Protein AF-A0A5D3AQ15-F1 (afdb_monomer_lite)

Structure (mmCIF, N/CA/C/O backbone):
data_AF-A0A5D3AQ15-F1
#
_entry.id   AF-A0A5D3AQ15-F1
#
loop_
_atom_site.group_PDB
_atom_site.id
_atom_site.type_symbol
_atom_site.label_atom_id
_atom_site.label_alt_id
_atom_site.label_comp_id
_atom_site.label_asym_id
_atom_site.label_entity_id
_atom_site.label_seq_id
_atom_site.pdbx_PDB_ins_code
_atom_site.Cartn_x
_atom_site.Cartn_y
_atom_site.Cartn_z
_atom_site.occupancy
_atom_site.B_iso_or_equiv
_atom_site.auth_seq_id
_atom_site.auth_comp_id
_atom_site.auth_asym_id
_atom_site.auth_atom_id
_atom_site.pdbx_PDB_model_num
ATOM 1 N N . MET A 1 1 ? -28.164 24.003 12.971 1.00 42.88 1 MET A N 1
ATOM 2 C CA . MET A 1 1 ? -27.519 23.319 11.830 1.00 42.88 1 MET A CA 1
ATOM 3 C C . MET A 1 1 ? -26.292 24.136 11.463 1.00 42.88 1 MET A C 1
ATOM 5 O O . MET A 1 1 ? -26.440 25.223 10.923 1.00 42.88 1 MET A O 1
ATOM 9 N N . SER A 1 2 ? -25.110 23.701 11.895 1.00 51.31 2 SER A N 1
ATOM 10 C CA . SER A 1 2 ? -23.872 24.482 11.777 1.00 51.31 2 SER A CA 1
ATOM 11 C C . SER A 1 2 ? -23.150 24.103 10.484 1.00 51.31 2 SER A C 1
ATOM 13 O O . SER A 1 2 ? -22.727 22.960 10.334 1.00 51.31 2 SER A O 1
ATOM 15 N N . ASN A 1 3 ? -23.038 25.042 9.543 1.00 54.47 3 ASN A N 1
ATOM 16 C CA . ASN A 1 3 ? -22.353 24.830 8.267 1.00 54.47 3 ASN A CA 1
ATOM 17 C C . ASN A 1 3 ? -20.829 24.824 8.468 1.00 54.47 3 ASN A C 1
ATOM 19 O O . ASN A 1 3 ? -20.237 25.856 8.783 1.00 54.47 3 ASN A O 1
ATOM 23 N N . PHE A 1 4 ? -20.186 23.674 8.251 1.00 56.34 4 PHE A N 1
ATOM 24 C CA . PHE A 1 4 ? -18.729 23.572 8.158 1.00 56.34 4 PHE A CA 1
ATOM 25 C C . PHE A 1 4 ? -18.270 23.962 6.746 1.00 56.34 4 PHE A C 1
ATOM 27 O O . PHE A 1 4 ? -18.445 23.212 5.789 1.00 56.34 4 PHE A O 1
ATOM 34 N N . THR A 1 5 ? -17.670 25.144 6.610 1.00 67.94 5 THR A N 1
ATOM 35 C CA . THR A 1 5 ? -17.045 25.591 5.357 1.00 67.94 5 THR A CA 1
ATOM 36 C C . THR A 1 5 ? -15.615 25.057 5.291 1.00 67.94 5 THR A C 1
ATOM 38 O O . THR A 1 5 ? -14.774 25.449 6.099 1.00 67.94 5 THR A O 1
ATOM 41 N N . ILE A 1 6 ? -15.321 24.185 4.322 1.00 70.00 6 ILE A N 1
ATOM 42 C CA . ILE A 1 6 ? -13.958 23.699 4.063 1.00 70.00 6 ILE A CA 1
ATOM 43 C C . ILE A 1 6 ? -13.101 24.886 3.607 1.00 70.00 6 ILE A C 1
ATOM 45 O O . ILE A 1 6 ? -13.317 25.455 2.534 1.00 70.00 6 ILE A O 1
ATOM 49 N N . GLN A 1 7 ? -12.125 25.273 4.427 1.00 66.94 7 GLN A N 1
ATOM 50 C CA . GLN A 1 7 ? -11.142 26.287 4.060 1.00 66.94 7 GLN A CA 1
ATOM 51 C C . GLN A 1 7 ? -10.147 25.672 3.071 1.00 66.94 7 GLN A C 1
ATOM 53 O O . GLN A 1 7 ? -9.341 24.820 3.432 1.00 66.94 7 GLN A O 1
ATOM 58 N N . THR A 1 8 ? -10.225 26.078 1.804 1.00 78.94 8 THR A N 1
ATOM 59 C CA . THR A 1 8 ? -9.250 25.695 0.775 1.00 78.94 8 THR A CA 1
ATOM 60 C C . THR A 1 8 ? -8.431 26.909 0.352 1.00 78.94 8 THR A C 1
ATOM 62 O O . THR A 1 8 ? -8.951 28.019 0.240 1.00 78.94 8 THR A O 1
ATOM 65 N N . ASN A 1 9 ? -7.152 26.686 0.044 1.00 75.69 9 ASN A N 1
ATOM 66 C CA . ASN A 1 9 ? -6.228 27.723 -0.438 1.00 75.69 9 ASN A CA 1
ATOM 67 C C . ASN A 1 9 ? -6.451 28.089 -1.919 1.00 75.69 9 ASN A C 1
ATOM 69 O O . ASN A 1 9 ? -5.624 28.755 -2.531 1.00 75.69 9 ASN A O 1
ATOM 73 N N . LEU A 1 10 ? -7.558 27.640 -2.519 1.00 75.69 10 LEU A N 1
ATOM 74 C CA . LEU A 1 10 ? -7.851 27.812 -3.943 1.00 75.69 10 LEU A CA 1
ATOM 75 C C . LEU A 1 10 ? -8.252 29.252 -4.301 1.00 75.69 10 LEU A C 1
ATOM 77 O O . LEU A 1 10 ? -8.200 29.638 -5.463 1.00 75.69 10 LEU A O 1
ATOM 81 N N . ARG A 1 11 ? -8.651 30.042 -3.296 1.00 78.81 11 ARG A N 1
ATOM 82 C CA . ARG A 1 11 ? -8.987 31.468 -3.429 1.00 78.81 11 ARG A CA 1
ATOM 83 C C . ARG A 1 11 ? -7.769 32.384 -3.289 1.00 78.81 11 ARG A C 1
ATOM 85 O O . ARG A 1 11 ? -7.897 33.574 -3.550 1.00 78.81 11 ARG A O 1
ATOM 92 N N . ASP A 1 12 ? -6.616 31.847 -2.885 1.00 85.75 12 ASP A N 1
ATOM 93 C CA . ASP A 1 12 ? -5.376 32.613 -2.790 1.00 85.75 12 ASP A CA 1
ATOM 94 C C . ASP A 1 12 ? -4.633 32.582 -4.142 1.00 85.75 12 ASP A C 1
ATOM 96 O O . ASP A 1 12 ? -4.119 31.529 -4.553 1.00 85.75 12 ASP A O 1
ATOM 100 N N . PRO A 1 13 ? -4.550 33.721 -4.857 1.00 83.00 13 PRO A N 1
ATOM 101 C CA . PRO A 1 13 ? -3.928 33.777 -6.175 1.00 83.00 13 PRO A CA 1
ATOM 102 C C . PRO A 1 13 ? -2.425 33.473 -6.128 1.00 83.00 13 PRO A C 1
ATOM 104 O O . PRO A 1 13 ? -1.874 32.937 -7.092 1.00 83.00 13 PRO A O 1
ATOM 107 N N . THR A 1 14 ? -1.755 33.761 -5.010 1.00 88.38 14 THR A N 1
ATOM 108 C CA . THR A 1 14 ? -0.303 33.585 -4.870 1.00 88.38 14 THR A CA 1
ATOM 109 C C . THR A 1 14 ? 0.067 32.106 -4.775 1.00 88.38 14 THR A C 1
ATOM 111 O O . THR A 1 14 ? 0.963 31.626 -5.479 1.00 88.38 14 THR A O 1
ATOM 114 N N . VAL A 1 15 ? -0.692 31.350 -3.978 1.00 85.81 15 VAL A N 1
ATOM 115 C CA . VAL A 1 15 ? -0.532 29.902 -3.805 1.00 85.81 15 VAL A CA 1
ATOM 116 C C . VAL A 1 15 ? -0.843 29.175 -5.112 1.00 85.81 15 VAL A C 1
ATOM 118 O O . VAL A 1 15 ? -0.114 28.257 -5.509 1.00 85.81 15 VAL A O 1
ATOM 121 N N . CYS A 1 16 ? -1.878 29.624 -5.824 1.00 82.94 16 CYS A N 1
ATOM 122 C CA . CYS A 1 16 ? -2.268 29.059 -7.110 1.00 82.94 16 CYS A CA 1
ATOM 123 C C . CYS A 1 16 ? -1.185 29.284 -8.184 1.00 82.94 16 CYS A C 1
ATOM 125 O O . CYS A 1 16 ? -0.801 28.348 -8.894 1.00 82.94 16 CYS A O 1
ATOM 127 N N . GLN A 1 17 ? -0.612 30.490 -8.248 1.00 86.44 17 GLN A N 1
ATOM 128 C CA . GLN A 1 17 ? 0.469 30.819 -9.182 1.00 86.44 17 GLN A CA 1
ATOM 129 C C . GLN A 1 17 ? 1.761 30.043 -8.874 1.00 86.44 17 GLN A C 1
ATOM 131 O O . GLN A 1 17 ? 2.416 29.528 -9.785 1.00 86.44 17 GLN A O 1
ATOM 136 N N . ALA A 1 18 ? 2.116 29.894 -7.594 1.00 85.88 18 ALA A N 1
ATOM 137 C CA . ALA A 1 18 ? 3.256 29.077 -7.180 1.00 85.88 18 ALA A CA 1
ATOM 138 C C . ALA A 1 18 ? 3.072 27.597 -7.569 1.00 85.88 18 ALA A C 1
ATOM 140 O O . ALA A 1 18 ? 4.015 26.947 -8.030 1.00 85.88 18 ALA A O 1
ATOM 141 N N . GLY A 1 19 ? 1.849 27.069 -7.444 1.00 85.81 19 GLY A N 1
ATOM 142 C CA . GLY A 1 19 ? 1.492 25.726 -7.905 1.00 85.81 19 GLY A CA 1
ATOM 143 C C . GLY A 1 19 ? 1.661 25.545 -9.417 1.00 85.81 19 GLY A C 1
ATOM 144 O O . GLY A 1 19 ? 2.281 24.573 -9.852 1.00 85.81 19 GLY A O 1
ATOM 145 N N . GLN A 1 20 ? 1.185 26.504 -10.215 1.00 84.06 20 GLN A N 1
ATOM 146 C CA . GLN A 1 20 ? 1.329 26.486 -11.677 1.00 84.06 20 GLN A CA 1
ATOM 147 C C . GLN A 1 20 ? 2.795 26.519 -12.120 1.00 84.06 20 GLN A C 1
ATOM 149 O O . GLN A 1 20 ? 3.183 25.754 -13.003 1.00 84.06 20 GLN A O 1
ATOM 154 N N . ARG A 1 21 ? 3.632 27.337 -11.467 1.00 82.50 21 ARG A N 1
ATOM 155 C CA . ARG A 1 21 ? 5.075 27.402 -11.754 1.00 82.50 21 ARG A CA 1
ATOM 156 C C . ARG A 1 21 ? 5.775 26.065 -11.516 1.00 82.50 21 ARG A C 1
ATOM 158 O O . ARG A 1 21 ? 6.560 25.634 -12.355 1.00 82.50 21 ARG A O 1
ATOM 165 N N . ARG A 1 22 ? 5.456 25.374 -10.415 1.00 81.12 22 ARG A N 1
ATOM 166 C CA . ARG A 1 22 ? 5.996 24.030 -10.140 1.00 81.12 22 ARG A CA 1
ATOM 167 C C . ARG A 1 22 ? 5.554 23.014 -11.191 1.00 81.12 22 ARG A C 1
ATOM 169 O O . ARG A 1 22 ? 6.379 22.234 -11.654 1.00 81.12 22 ARG A O 1
ATOM 176 N N . LYS A 1 23 ? 4.285 23.067 -11.611 1.00 81.56 23 LYS A N 1
ATOM 177 C CA . LYS A 1 23 ? 3.749 22.187 -12.660 1.00 81.56 23 LYS A CA 1
ATOM 178 C C . LYS A 1 23 ? 4.471 22.401 -13.996 1.00 81.56 23 LYS A C 1
ATOM 180 O O . LYS A 1 23 ? 4.908 21.424 -14.595 1.00 81.56 23 LYS A O 1
ATOM 185 N N . ALA A 1 24 ? 4.666 23.654 -14.408 1.00 75.62 24 ALA A N 1
ATOM 186 C CA . ALA A 1 24 ? 5.371 24.009 -15.643 1.00 75.62 24 ALA A CA 1
ATOM 187 C C . ALA A 1 24 ? 6.862 23.628 -15.620 1.00 75.62 24 ALA A C 1
ATOM 189 O O . ALA A 1 24 ? 7.407 23.200 -16.631 1.00 75.62 24 ALA A O 1
ATOM 190 N N . ALA A 1 25 ? 7.521 23.732 -14.461 1.00 73.88 25 ALA A N 1
ATOM 191 C CA . ALA A 1 25 ? 8.902 23.277 -14.301 1.00 73.88 25 ALA A CA 1
ATOM 192 C C . ALA A 1 25 ? 9.028 21.741 -14.317 1.00 73.88 25 ALA A C 1
ATOM 194 O O . ALA A 1 25 ? 10.071 21.213 -14.693 1.00 73.88 25 ALA A O 1
ATOM 195 N N . SER A 1 26 ? 7.977 21.024 -13.901 1.00 70.81 26 SER A N 1
ATOM 196 C CA . SER A 1 26 ? 7.958 19.557 -13.850 1.00 70.81 26 SER A CA 1
ATOM 197 C C . SER A 1 26 ? 7.529 18.876 -15.149 1.00 70.81 26 SER A C 1
ATOM 199 O O . SER A 1 26 ? 7.747 17.677 -15.283 1.00 70.81 26 SER A O 1
ATOM 201 N N . THR A 1 27 ? 6.911 19.593 -16.094 1.00 62.88 27 THR A N 1
ATOM 202 C CA . THR A 1 27 ? 6.556 19.026 -17.400 1.00 62.88 27 THR A CA 1
ATOM 203 C C . THR A 1 27 ? 7.814 18.904 -18.258 1.00 62.88 27 THR A C 1
ATOM 205 O O . THR A 1 27 ? 8.343 19.936 -18.676 1.00 62.88 27 THR A O 1
ATOM 208 N N . PRO A 1 28 ? 8.316 17.687 -18.550 1.00 55.03 28 PRO A N 1
ATOM 209 C CA . PRO A 1 28 ? 9.355 17.535 -19.553 1.00 55.03 28 PRO A CA 1
ATOM 210 C C . PRO A 1 28 ? 8.777 17.994 -20.893 1.00 55.03 28 PRO A C 1
ATOM 212 O O . PRO A 1 28 ? 7.708 17.537 -21.298 1.00 55.03 28 PRO A O 1
ATOM 215 N N . SER A 1 29 ? 9.469 18.930 -21.546 1.00 52.38 29 SER A N 1
ATOM 216 C CA . SER A 1 29 ? 9.169 19.372 -22.908 1.00 52.38 29 SER A CA 1
ATOM 217 C C . SER A 1 29 ? 9.021 18.144 -23.805 1.00 52.38 29 SER A C 1
ATOM 219 O O . SER A 1 29 ? 10.000 17.465 -24.117 1.00 52.38 29 SER A O 1
ATOM 221 N N . SER A 1 30 ? 7.781 17.816 -24.155 1.00 53.09 30 SER A N 1
ATOM 222 C CA . SER A 1 30 ? 7.479 16.862 -25.208 1.00 53.09 30 SER A CA 1
ATOM 223 C C . SER A 1 30 ? 7.338 17.656 -26.499 1.00 53.09 30 SER A C 1
ATOM 225 O O . SER A 1 30 ? 6.517 18.562 -26.609 1.00 53.09 30 SER A O 1
ATOM 227 N N . SER A 1 31 ? 8.198 17.293 -27.450 1.00 51.69 31 SER A N 1
ATOM 228 C CA . SER A 1 31 ? 8.111 17.569 -28.884 1.00 51.69 31 SER A CA 1
ATOM 229 C C . SER A 1 31 ? 8.025 19.035 -29.327 1.00 51.69 31 SER A C 1
ATOM 231 O O . SER A 1 31 ? 6.966 19.539 -29.688 1.00 51.69 31 SER A O 1
ATOM 233 N N . SER A 1 32 ? 9.194 19.643 -29.504 1.00 45.34 32 SER A N 1
ATOM 234 C CA . SER A 1 32 ? 9.475 20.361 -30.749 1.00 45.34 32 SER A CA 1
ATOM 235 C C . SER A 1 32 ? 10.772 19.791 -31.314 1.00 45.34 32 SER A C 1
ATOM 237 O O . SER A 1 32 ? 11.848 20.059 -30.782 1.00 45.34 32 SER A O 1
ATOM 239 N N . THR A 1 33 ? 10.659 18.952 -32.338 1.00 48.53 33 THR A N 1
ATOM 240 C CA . THR A 1 33 ? 11.781 18.555 -33.189 1.00 48.53 33 THR A CA 1
ATOM 241 C C . THR A 1 33 ? 12.049 19.699 -34.162 1.00 48.53 33 THR A C 1
ATOM 243 O O . THR A 1 33 ? 11.176 19.975 -34.985 1.00 48.53 33 THR A O 1
ATOM 246 N N . PRO A 1 34 ? 13.218 20.356 -34.129 1.00 46.69 34 PRO A N 1
ATOM 247 C CA . PRO A 1 34 ? 13.795 20.924 -35.327 1.00 46.69 34 PRO A CA 1
ATOM 248 C C . PRO A 1 34 ? 14.820 19.937 -35.907 1.00 46.69 34 PRO A C 1
ATOM 250 O O . PRO A 1 34 ? 15.574 19.289 -35.185 1.00 46.69 34 PRO A O 1
ATOM 253 N N . GLU A 1 35 ? 14.768 19.831 -37.227 1.00 38.94 35 GLU A N 1
ATOM 254 C CA . GLU A 1 35 ? 15.635 19.137 -38.185 1.00 38.94 35 GLU A CA 1
ATOM 255 C C . GLU A 1 35 ? 17.139 18.982 -37.830 1.00 38.94 35 GLU A C 1
ATOM 257 O O . GLU A 1 35 ? 17.715 19.799 -37.104 1.00 38.94 35 GLU A O 1
ATOM 262 N N . PRO A 1 36 ? 17.822 17.958 -38.391 1.00 52.12 36 PRO A N 1
ATOM 263 C CA . PRO A 1 36 ? 19.175 17.559 -38.019 1.00 52.12 36 PRO A CA 1
ATOM 264 C C . PRO A 1 36 ? 20.251 18.439 -38.678 1.00 52.12 36 PRO A C 1
ATOM 266 O O . PRO A 1 36 ? 20.940 18.023 -39.607 1.00 52.12 36 PRO A O 1
ATOM 269 N N . ALA A 1 37 ? 20.474 19.642 -38.154 1.00 54.97 37 ALA A N 1
ATOM 270 C CA . ALA A 1 37 ? 21.720 20.374 -38.392 1.00 54.97 37 ALA A CA 1
ATOM 271 C C . ALA A 1 37 ? 22.771 19.908 -37.369 1.00 54.97 37 ALA A C 1
ATOM 273 O O . ALA A 1 37 ? 22.823 20.415 -36.252 1.00 54.97 37 ALA A O 1
ATOM 274 N N . SER A 1 38 ? 23.533 18.868 -37.736 1.00 56.31 38 SER A N 1
ATOM 275 C CA . SER A 1 38 ? 24.707 18.318 -37.029 1.00 56.31 38 SER A CA 1
ATOM 276 C C . SER A 1 38 ? 24.700 18.524 -35.506 1.00 56.31 38 SER A C 1
ATOM 278 O O . SER A 1 38 ? 25.397 19.397 -34.985 1.00 56.31 38 SER A O 1
ATOM 280 N N . ALA A 1 39 ? 23.922 17.717 -34.781 1.00 63.66 39 ALA A N 1
ATOM 281 C CA . ALA A 1 39 ? 23.971 17.689 -33.324 1.00 63.66 39 ALA A CA 1
ATOM 282 C C . ALA A 1 39 ? 25.362 17.216 -32.870 1.00 63.66 39 ALA A C 1
ATOM 284 O O . ALA A 1 39 ? 25.617 16.023 -32.710 1.00 63.66 39 ALA A O 1
ATOM 285 N N . GLN A 1 40 ? 26.287 18.158 -32.695 1.00 73.38 40 GLN A N 1
ATOM 286 C CA . GLN A 1 40 ? 27.555 17.909 -32.030 1.00 73.38 40 GLN A CA 1
ATOM 287 C C . GLN A 1 40 ? 27.227 17.459 -30.606 1.00 73.38 40 GLN A C 1
ATOM 289 O O . GLN A 1 40 ? 26.628 18.201 -29.823 1.00 73.38 40 GLN A O 1
ATOM 294 N N . TYR A 1 41 ? 27.554 16.203 -30.302 1.00 84.25 41 TYR A N 1
ATOM 295 C CA . TYR A 1 41 ? 27.330 15.612 -28.991 1.00 84.25 41 TYR A CA 1
ATOM 296 C C . TYR A 1 41 ? 28.109 16.415 -27.950 1.00 84.25 41 TYR A C 1
ATOM 298 O O . TYR A 1 41 ? 29.332 16.327 -27.854 1.00 84.25 41 TYR A O 1
ATOM 306 N N . ARG A 1 42 ? 27.386 17.233 -27.184 1.00 84.88 42 ARG A N 1
ATOM 307 C CA . ARG A 1 42 ? 27.950 17.948 -26.047 1.00 84.88 42 ARG A CA 1
ATOM 308 C C . ARG A 1 42 ? 27.917 17.021 -24.846 1.00 84.88 42 ARG A C 1
ATOM 310 O O . ARG A 1 42 ? 26.853 16.779 -24.268 1.00 84.88 42 ARG A O 1
ATOM 317 N N . ASP A 1 43 ? 29.079 16.480 -24.498 1.00 82.12 43 ASP A N 1
ATOM 318 C CA . ASP A 1 43 ? 29.218 15.557 -23.380 1.00 82.12 43 ASP A CA 1
ATOM 319 C C . ASP A 1 43 ? 29.075 16.303 -22.045 1.00 82.12 43 ASP A C 1
ATOM 321 O O . ASP A 1 43 ? 30.034 16.723 -21.396 1.00 82.12 43 ASP A O 1
ATOM 325 N N . ARG A 1 44 ? 27.821 16.454 -21.615 1.00 84.69 44 ARG A N 1
ATOM 326 C CA . ARG A 1 44 ? 27.465 17.098 -20.347 1.00 84.69 44 ARG A CA 1
ATOM 327 C C . ARG A 1 44 ? 28.022 16.337 -19.130 1.00 84.69 44 ARG A C 1
ATOM 329 O O . ARG A 1 44 ? 28.057 16.900 -18.035 1.00 84.69 44 ARG A O 1
ATOM 336 N N . ALA A 1 45 ? 28.419 15.067 -19.283 1.00 75.00 45 ALA A N 1
ATOM 337 C CA . ALA A 1 45 ? 29.084 14.302 -18.231 1.00 75.00 45 ALA A CA 1
ATOM 338 C C . ALA A 1 45 ? 30.581 14.640 -18.162 1.00 75.00 45 ALA A C 1
ATOM 340 O O . ALA A 1 45 ? 31.105 14.790 -17.057 1.00 75.00 45 ALA A O 1
ATOM 341 N N . ALA A 1 46 ? 31.247 14.824 -19.306 1.00 79.12 46 ALA A N 1
ATOM 342 C CA . ALA A 1 46 ? 32.632 15.295 -19.369 1.00 79.12 46 ALA A CA 1
ATOM 343 C C . ALA A 1 46 ? 32.779 16.712 -18.793 1.00 79.12 46 ALA A C 1
ATOM 345 O O . ALA A 1 46 ? 33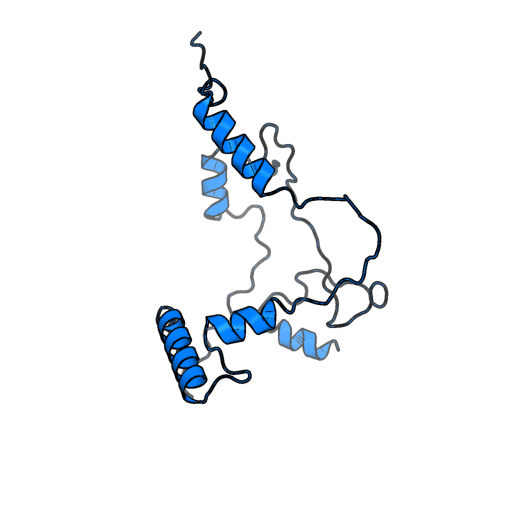.618 16.930 -17.923 1.00 79.12 46 ALA A O 1
ATOM 346 N N . GLU A 1 47 ? 31.887 17.637 -19.150 1.00 84.94 47 GLU A N 1
ATOM 347 C CA . GLU A 1 47 ? 31.908 19.009 -18.613 1.00 84.94 47 GLU A CA 1
ATOM 348 C C . GLU A 1 47 ? 31.773 19.046 -17.084 1.00 84.94 47 GLU A C 1
ATOM 350 O O . GLU A 1 47 ? 32.419 19.847 -16.410 1.00 84.94 47 GLU A O 1
ATOM 355 N N . ARG A 1 48 ? 30.966 18.146 -16.502 1.00 84.50 48 ARG A N 1
ATOM 356 C CA . ARG A 1 48 ? 30.863 17.995 -15.041 1.00 84.50 48 ARG A CA 1
ATOM 357 C C . ARG A 1 48 ? 32.155 17.455 -14.433 1.00 84.50 48 ARG A C 1
ATOM 359 O O . ARG A 1 48 ? 32.533 17.894 -13.352 1.00 84.50 48 ARG A O 1
ATOM 366 N N . ARG A 1 49 ? 32.835 16.521 -15.102 1.00 83.06 49 ARG A N 1
ATOM 367 C CA . ARG A 1 49 ? 34.126 15.997 -14.629 1.00 83.06 49 ARG A CA 1
ATOM 368 C C . ARG A 1 49 ? 35.192 17.088 -14.604 1.00 83.06 49 ARG A C 1
ATOM 370 O O . ARG A 1 49 ? 35.929 17.156 -13.628 1.00 83.06 49 ARG A O 1
ATOM 377 N N . GLU A 1 50 ? 35.219 17.960 -15.611 1.00 80.00 50 GLU A N 1
ATOM 378 C CA . GLU A 1 50 ? 36.125 19.116 -15.667 1.00 80.00 50 GLU A CA 1
ATOM 379 C C . GLU A 1 50 ? 35.766 20.181 -14.622 1.00 80.00 50 GLU A C 1
ATOM 381 O O . GLU A 1 50 ? 36.630 20.592 -13.853 1.00 80.00 50 GLU A O 1
ATOM 386 N N . THR A 1 51 ? 34.485 20.559 -14.529 1.00 86.88 51 THR A N 1
ATOM 387 C CA . THR A 1 51 ? 33.997 21.599 -13.598 1.00 86.88 51 THR A CA 1
ATOM 388 C C . THR A 1 51 ? 34.227 21.227 -12.133 1.00 86.88 51 THR A C 1
ATOM 390 O O . THR A 1 51 ? 34.556 22.082 -11.317 1.00 86.88 51 THR A O 1
ATOM 393 N N . TYR A 1 52 ? 34.031 19.954 -11.783 1.00 82.44 52 TYR A N 1
ATOM 394 C CA . TYR A 1 52 ? 34.150 19.466 -10.406 1.00 82.44 52 TYR A CA 1
ATOM 395 C C . TYR A 1 52 ? 35.458 18.712 -10.145 1.00 82.44 52 TYR A C 1
ATOM 397 O O . TYR A 1 52 ? 35.583 18.085 -9.094 1.00 82.44 52 TYR A O 1
ATOM 405 N N . HIS A 1 53 ? 36.402 18.738 -11.094 1.00 75.81 53 HIS A N 1
ATOM 406 C CA . HIS A 1 53 ? 37.679 18.018 -11.031 1.00 75.81 53 HIS A CA 1
ATOM 407 C C . HIS A 1 53 ? 37.532 16.560 -10.563 1.00 75.81 53 HIS A C 1
ATOM 409 O O . HIS A 1 53 ? 38.322 16.063 -9.762 1.00 75.81 53 HIS A O 1
ATOM 415 N N . GLN A 1 54 ? 36.494 15.869 -11.043 1.00 74.56 54 GLN A N 1
ATOM 416 C CA . GLN A 1 54 ? 36.245 14.478 -10.679 1.00 74.56 54 GLN A CA 1
ATOM 417 C C . GLN A 1 54 ? 37.105 13.580 -11.573 1.00 74.56 54 GLN A C 1
ATOM 419 O O . GLN A 1 54 ? 36.854 13.513 -12.783 1.00 74.56 54 GLN A O 1
ATOM 424 N N . PRO A 1 55 ? 38.119 12.887 -11.023 1.00 74.06 55 PRO A N 1
ATOM 425 C CA . PRO A 1 55 ? 38.974 12.027 -11.823 1.00 74.06 55 PRO A CA 1
ATOM 426 C C . PRO A 1 55 ? 38.147 10.898 -12.446 1.00 74.06 55 PRO A C 1
ATOM 428 O O . PRO A 1 55 ? 37.197 10.390 -11.849 1.00 74.06 55 PRO A O 1
ATOM 431 N N . ALA A 1 56 ? 38.524 10.467 -13.654 1.00 71.75 56 ALA A N 1
ATOM 432 C CA . ALA A 1 56 ? 37.804 9.420 -14.390 1.00 71.75 56 ALA A CA 1
ATOM 433 C C . ALA A 1 56 ? 37.679 8.098 -13.609 1.00 71.75 56 ALA A C 1
ATOM 435 O O . ALA A 1 56 ? 36.779 7.299 -13.867 1.00 71.75 56 ALA A O 1
ATOM 436 N N . LYS A 1 57 ? 38.586 7.869 -12.655 1.00 74.62 57 LYS A N 1
ATOM 437 C CA . LYS A 1 57 ? 38.518 6.799 -11.6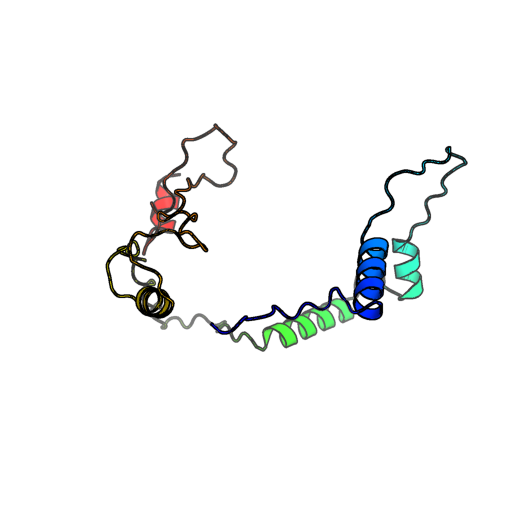65 1.00 74.62 57 LYS A CA 1
ATOM 438 C C . LYS A 1 57 ? 38.734 7.440 -10.294 1.00 74.62 57 LYS A C 1
ATOM 440 O O . LYS A 1 57 ? 39.691 8.205 -10.165 1.00 74.62 57 LYS A O 1
ATOM 445 N N . PRO A 1 58 ? 37.888 7.148 -9.293 1.00 76.81 58 PRO A N 1
ATOM 446 C CA . PRO A 1 58 ? 38.093 7.658 -7.945 1.00 76.81 58 PRO A CA 1
ATOM 447 C C . PRO A 1 58 ? 39.469 7.224 -7.439 1.00 76.81 58 PRO A C 1
ATOM 449 O O . PRO A 1 58 ? 39.893 6.081 -7.650 1.00 76.81 58 PRO A O 1
ATOM 452 N N . THR A 1 59 ? 40.181 8.141 -6.792 1.00 78.62 59 THR A N 1
ATOM 453 C CA . THR A 1 59 ? 41.475 7.824 -6.194 1.00 78.62 59 THR A CA 1
ATOM 454 C C . THR A 1 59 ? 41.284 6.949 -4.955 1.00 78.62 59 THR A C 1
ATOM 456 O O . THR A 1 59 ? 40.190 6.828 -4.401 1.00 78.62 59 THR A O 1
ATOM 459 N N . ARG A 1 60 ? 42.362 6.331 -4.463 1.00 78.69 60 ARG A N 1
ATOM 460 C CA . ARG A 1 60 ? 42.293 5.536 -3.229 1.00 78.69 60 ARG A CA 1
ATOM 461 C C . ARG A 1 60 ? 41.867 6.367 -2.009 1.00 78.69 60 ARG A C 1
ATOM 463 O O . ARG A 1 60 ? 41.229 5.817 -1.115 1.00 78.69 60 ARG A O 1
ATOM 470 N N . ALA A 1 61 ? 42.182 7.662 -1.997 1.00 77.50 61 ALA A N 1
ATOM 471 C CA . ALA A 1 61 ? 41.727 8.598 -0.974 1.00 77.50 61 ALA A CA 1
ATOM 472 C C . ALA A 1 61 ? 40.221 8.893 -1.097 1.00 77.50 61 ALA A C 1
ATOM 474 O O . ALA A 1 61 ? 39.523 8.931 -0.089 1.00 77.50 61 ALA A O 1
ATOM 475 N N . ASP A 1 62 ? 39.690 8.997 -2.317 1.00 73.31 62 ASP A N 1
ATOM 476 C CA . ASP A 1 62 ? 38.245 9.167 -2.533 1.00 73.31 62 ASP A CA 1
ATOM 477 C C . ASP A 1 62 ? 37.466 7.918 -2.107 1.00 73.31 62 ASP A C 1
ATOM 479 O O . ASP A 1 62 ? 36.403 8.008 -1.496 1.00 73.31 62 ASP A O 1
ATOM 483 N N . LEU A 1 63 ? 38.021 6.730 -2.369 1.00 75.06 63 LEU A N 1
ATOM 484 C CA . LEU A 1 63 ? 37.443 5.458 -1.929 1.00 75.06 63 LEU A CA 1
ATOM 485 C C . LEU A 1 63 ? 37.472 5.311 -0.399 1.00 75.06 63 LEU A C 1
ATOM 487 O O . LEU A 1 63 ? 36.514 4.793 0.184 1.00 75.06 63 LEU A O 1
ATOM 491 N N . SER A 1 64 ? 38.535 5.776 0.268 1.00 77.81 64 SER A N 1
ATOM 492 C CA . SER A 1 64 ? 38.601 5.770 1.734 1.00 77.81 64 SER A CA 1
ATOM 493 C C . SER A 1 64 ? 37.648 6.801 2.346 1.00 77.81 64 SER A C 1
ATOM 495 O O . SER A 1 64 ? 36.957 6.478 3.310 1.00 77.81 64 SER A O 1
ATOM 497 N N . ALA A 1 65 ? 37.518 7.989 1.751 1.00 75.19 65 ALA A N 1
ATOM 498 C CA . ALA A 1 65 ? 36.549 9.005 2.158 1.00 75.19 65 ALA A CA 1
ATOM 499 C C . ALA A 1 65 ? 35.100 8.530 1.957 1.00 75.19 65 ALA A C 1
ATOM 501 O O . ALA A 1 65 ? 34.261 8.719 2.839 1.00 75.19 65 ALA A O 1
ATOM 502 N N . LEU A 1 66 ? 34.806 7.834 0.854 1.00 69.44 66 LEU A N 1
ATOM 503 C CA . LEU A 1 66 ? 33.495 7.232 0.612 1.00 69.44 66 LEU A CA 1
ATOM 504 C C . LEU A 1 66 ? 33.186 6.145 1.648 1.00 69.44 66 LEU A C 1
ATOM 506 O O . LEU A 1 66 ? 32.094 6.134 2.214 1.00 69.44 66 LEU A O 1
ATOM 510 N N . THR A 1 67 ? 34.158 5.290 1.968 1.00 69.81 67 THR A N 1
ATOM 511 C CA . THR A 1 67 ? 34.019 4.264 3.017 1.00 69.81 67 THR A CA 1
ATOM 512 C C . THR A 1 67 ? 33.762 4.901 4.385 1.00 69.81 67 THR A C 1
ATOM 514 O O . THR A 1 67 ? 32.862 4.469 5.099 1.00 69.81 67 THR A O 1
ATOM 517 N N . SER A 1 68 ? 34.472 5.980 4.718 1.00 66.69 68 SER A N 1
ATOM 518 C CA . SER A 1 68 ? 34.295 6.726 5.971 1.00 66.69 68 SER A CA 1
ATOM 519 C C . SER A 1 68 ? 32.964 7.484 6.035 1.00 66.69 68 SER A C 1
ATOM 521 O O . SER A 1 68 ? 32.327 7.514 7.084 1.00 66.69 68 SER A O 1
ATOM 523 N N . SER A 1 69 ? 32.494 8.050 4.919 1.00 65.12 69 SER A N 1
ATOM 524 C CA . SER A 1 69 ? 31.186 8.723 4.845 1.00 65.12 69 SER A CA 1
ATOM 525 C C . SER A 1 69 ? 30.024 7.733 4.934 1.00 65.12 69 SER A C 1
ATOM 527 O O . SER A 1 69 ? 29.025 7.992 5.606 1.00 65.12 69 SER A O 1
ATOM 529 N N . THR A 1 70 ? 30.189 6.549 4.340 1.00 59.00 70 THR A N 1
ATOM 530 C CA . THR A 1 70 ? 29.219 5.462 4.459 1.00 59.00 70 THR A CA 1
ATOM 531 C C . THR A 1 70 ? 29.247 4.892 5.876 1.00 59.00 70 THR A C 1
ATOM 533 O O . THR A 1 70 ? 28.186 4.645 6.432 1.00 59.00 70 THR A O 1
ATOM 536 N N . ALA A 1 71 ? 30.418 4.781 6.515 1.00 56.97 71 ALA A N 1
ATOM 537 C CA . ALA A 1 71 ? 30.549 4.390 7.919 1.00 56.97 71 ALA A CA 1
ATOM 538 C C . ALA A 1 71 ? 29.924 5.417 8.883 1.00 56.97 71 ALA A C 1
ATOM 540 O O . ALA A 1 71 ? 29.307 5.021 9.866 1.00 56.97 71 ALA A O 1
ATOM 541 N N . ALA A 1 72 ? 29.997 6.720 8.588 1.00 53.66 72 ALA A N 1
ATOM 542 C CA . ALA A 1 72 ? 29.324 7.763 9.367 1.00 53.66 72 ALA A CA 1
ATOM 543 C C . ALA A 1 72 ? 27.790 7.715 9.211 1.00 53.66 72 ALA A C 1
ATOM 545 O O . ALA A 1 72 ? 27.068 7.895 10.190 1.00 53.66 72 ALA A O 1
ATOM 546 N N . TYR A 1 73 ? 27.279 7.391 8.015 1.00 47.88 73 TYR A N 1
ATOM 547 C CA . TYR A 1 73 ? 25.842 7.171 7.783 1.00 47.88 73 TYR A CA 1
ATOM 548 C C . TYR A 1 73 ? 25.354 5.815 8.338 1.00 47.88 73 TYR A C 1
ATOM 550 O O . TYR A 1 73 ? 24.199 5.664 8.737 1.00 47.88 73 TYR A O 1
ATOM 558 N N . GLN A 1 74 ? 26.246 4.824 8.409 1.00 52.62 74 GLN A N 1
ATOM 559 C CA . GLN A 1 74 ? 26.009 3.501 8.996 1.00 52.62 74 GLN A CA 1
ATOM 560 C C . GLN A 1 74 ? 26.251 3.458 10.512 1.00 52.62 74 GLN A C 1
ATOM 562 O O . GLN A 1 74 ? 25.796 2.518 11.154 1.00 52.62 74 GLN A O 1
ATOM 567 N N . GLY A 1 75 ? 26.874 4.475 11.113 1.00 46.66 75 GLY A N 1
ATOM 568 C CA . GLY A 1 75 ? 27.108 4.572 12.560 1.00 46.66 75 GLY A CA 1
ATOM 569 C C . GLY A 1 75 ? 25.828 4.671 13.402 1.00 46.66 75 GLY A C 1
ATOM 570 O O . GLY A 1 75 ? 25.865 4.415 14.600 1.00 46.66 75 GLY A O 1
ATOM 571 N N . ILE A 1 76 ? 24.680 4.964 12.778 1.00 50.12 76 ILE A N 1
ATOM 572 C CA . ILE A 1 76 ? 23.345 4.887 13.406 1.00 50.12 76 ILE A CA 1
ATOM 573 C C . ILE A 1 76 ? 22.776 3.453 13.370 1.00 50.12 76 ILE A C 1
ATOM 575 O O . ILE A 1 76 ? 21.815 3.132 14.066 1.00 50.12 76 ILE A O 1
ATOM 579 N N . ARG A 1 77 ? 23.380 2.544 12.601 1.00 48.12 77 ARG A N 1
ATOM 580 C CA . ARG A 1 77 ? 23.006 1.129 12.549 1.00 48.12 77 ARG A CA 1
ATOM 581 C C . ARG A 1 77 ? 24.177 0.282 13.029 1.00 48.12 77 ARG A C 1
ATOM 583 O O . ARG A 1 77 ? 24.902 -0.320 12.242 1.00 48.12 77 ARG A O 1
ATOM 590 N N . THR A 1 78 ? 24.327 0.204 14.345 1.00 41.44 78 THR A N 1
ATOM 591 C CA . THR A 1 78 ? 25.140 -0.816 15.012 1.00 41.44 78 THR A CA 1
ATOM 592 C C . THR A 1 78 ? 24.515 -2.197 14.788 1.00 41.44 78 THR A C 1
ATOM 594 O O . THR A 1 78 ? 23.847 -2.767 15.646 1.00 41.44 78 THR A O 1
ATOM 597 N N . PHE A 1 79 ? 24.718 -2.770 13.604 1.00 48.44 79 PHE A N 1
ATOM 598 C CA . PHE A 1 79 ? 24.571 -4.210 13.433 1.00 48.44 79 PHE A CA 1
ATOM 599 C C . PHE A 1 79 ? 25.783 -4.870 14.110 1.00 48.44 79 PHE A C 1
ATOM 601 O O . PHE A 1 79 ? 26.915 -4.535 13.756 1.00 48.44 79 PHE A O 1
ATOM 608 N N . PRO A 1 80 ? 25.606 -5.772 15.092 1.00 47.06 80 PRO A N 1
ATOM 609 C CA . PRO A 1 80 ? 26.733 -6.410 15.760 1.00 47.06 80 PRO A CA 1
ATOM 610 C C . PRO A 1 80 ? 27.452 -7.350 14.784 1.00 47.06 80 PRO A C 1
ATOM 612 O O . PRO A 1 80 ? 27.053 -8.496 14.586 1.00 47.06 80 PRO A O 1
ATOM 615 N N . SER A 1 81 ? 28.535 -6.871 14.173 1.00 54.31 81 SER A N 1
ATOM 616 C CA . SER A 1 81 ? 29.438 -7.679 13.356 1.00 54.31 81 SER A CA 1
ATOM 617 C C . SER A 1 81 ? 30.499 -8.341 14.239 1.00 54.31 81 SER A C 1
ATOM 619 O O . SER A 1 81 ? 31.659 -7.931 14.278 1.00 54.31 81 SER A O 1
ATOM 621 N N . LYS A 1 82 ? 30.100 -9.381 14.969 1.00 46.53 82 LYS A N 1
ATOM 622 C CA . LYS A 1 82 ? 31.020 -10.448 15.380 1.00 46.53 82 LYS A CA 1
ATOM 623 C C . LYS A 1 82 ? 30.202 -11.700 15.703 1.00 46.53 82 LYS A C 1
ATOM 625 O O . LYS A 1 82 ? 29.385 -11.645 16.621 1.00 46.53 82 LYS A O 1
ATOM 630 N N . PRO A 1 83 ? 30.376 -12.822 14.984 1.00 47.09 83 PRO A N 1
ATOM 631 C CA . PRO A 1 83 ? 29.818 -14.083 15.435 1.00 47.09 83 PRO A CA 1
ATOM 632 C C . PRO A 1 83 ? 30.672 -14.557 16.616 1.00 47.09 83 PRO A C 1
ATOM 634 O O . PRO A 1 83 ? 31.772 -15.073 16.429 1.00 47.09 83 PRO A O 1
ATOM 637 N N . SER A 1 84 ? 30.212 -14.334 17.848 1.00 46.66 84 SER A N 1
ATOM 638 C CA . SER A 1 84 ? 30.715 -15.116 18.976 1.00 46.66 84 SER A CA 1
ATOM 639 C C . SER A 1 84 ? 30.185 -16.540 18.820 1.00 46.66 84 SER A C 1
ATOM 641 O O . SER A 1 84 ? 28.992 -16.748 18.596 1.00 46.66 84 SER A O 1
ATOM 643 N N . LYS A 1 85 ? 31.087 -17.520 18.916 1.00 54.91 85 LYS A N 1
ATOM 644 C CA . LYS A 1 85 ? 30.807 -18.959 18.777 1.00 54.91 85 LYS A CA 1
ATOM 645 C C . LYS A 1 85 ? 29.783 -19.480 19.806 1.00 54.91 85 LYS A C 1
ATOM 647 O O . LYS A 1 85 ? 29.228 -20.552 19.612 1.00 54.91 85 LYS A O 1
ATOM 652 N N . ASP A 1 86 ? 29.476 -18.670 20.819 1.00 51.25 86 ASP A N 1
ATOM 653 C CA . ASP A 1 86 ? 28.586 -19.000 21.934 1.00 51.25 86 ASP A CA 1
ATOM 654 C C . ASP A 1 86 ? 27.267 -18.209 21.924 1.00 51.25 86 ASP A C 1
ATOM 656 O O . ASP A 1 86 ? 26.445 -18.356 22.830 1.00 51.25 86 ASP A O 1
ATOM 660 N N . ARG A 1 87 ? 27.010 -17.365 20.909 1.00 50.62 87 ARG A N 1
ATOM 661 C CA . ARG A 1 87 ? 25.678 -16.769 20.752 1.00 50.62 87 ARG A CA 1
ATOM 662 C C . ARG A 1 87 ? 24.775 -17.815 20.118 1.00 50.62 87 ARG A C 1
ATOM 664 O O . ARG A 1 87 ? 24.722 -17.929 18.894 1.00 50.62 87 ARG A O 1
ATOM 671 N N . ALA A 1 88 ? 24.065 -18.562 20.966 1.00 58.12 88 ALA A N 1
ATOM 672 C CA . ALA A 1 88 ? 22.875 -19.293 20.554 1.00 58.12 88 ALA A CA 1
ATOM 673 C C . ALA A 1 88 ? 22.076 -18.382 19.615 1.00 58.12 88 ALA A C 1
ATOM 675 O O . ALA A 1 88 ? 21.808 -17.222 19.955 1.00 58.12 88 ALA A O 1
ATOM 676 N N . ALA A 1 89 ? 21.809 -18.866 18.398 1.00 56.97 89 ALA A N 1
ATOM 677 C CA . ALA A 1 89 ? 21.030 -18.118 17.427 1.00 56.97 89 ALA A CA 1
ATOM 678 C C . ALA A 1 89 ? 19.774 -17.596 18.141 1.00 56.97 89 ALA A C 1
ATOM 680 O O . ALA A 1 89 ? 19.164 -18.373 18.886 1.00 56.97 89 ALA A O 1
ATOM 681 N N . PRO A 1 90 ? 19.397 -16.307 17.985 1.00 61.16 90 PRO A N 1
ATOM 682 C CA . PRO A 1 90 ? 18.096 -15.877 18.472 1.00 61.16 90 PRO A CA 1
ATOM 683 C C . PRO A 1 90 ? 17.078 -16.884 17.930 1.00 61.16 90 PRO A C 1
ATOM 685 O O . PRO A 1 90 ? 17.211 -17.273 16.759 1.00 61.16 90 PRO A O 1
ATOM 688 N N . PRO A 1 91 ? 16.146 -17.374 18.770 1.00 66.50 91 PRO A N 1
ATOM 689 C CA . PRO A 1 91 ? 15.148 -18.321 18.309 1.00 66.50 91 PRO A CA 1
ATOM 690 C C . PRO A 1 91 ? 14.555 -17.754 17.020 1.00 66.50 91 PRO A C 1
ATOM 692 O O . PRO A 1 91 ? 14.365 -16.531 16.939 1.00 66.50 91 PRO A O 1
ATOM 695 N N . PRO A 1 92 ? 14.367 -18.595 15.985 1.00 66.06 92 PRO A N 1
ATOM 696 C CA . PRO A 1 92 ? 13.777 -18.128 14.744 1.00 66.06 92 PRO A CA 1
ATOM 697 C C . PRO A 1 92 ? 12.532 -17.319 15.116 1.00 66.06 92 PRO A C 1
ATOM 699 O O . PRO A 1 92 ? 11.822 -17.743 16.038 1.00 66.06 92 PRO A O 1
ATOM 702 N N . PRO A 1 93 ? 12.310 -16.140 14.494 1.00 60.75 93 PRO A N 1
ATOM 703 C CA . PRO A 1 93 ? 11.115 -15.363 14.782 1.00 60.75 93 PRO A CA 1
ATOM 704 C C . PRO A 1 93 ? 9.940 -16.339 14.748 1.00 60.75 93 PRO A C 1
ATOM 706 O O . PRO A 1 93 ? 9.927 -17.195 13.847 1.00 60.75 93 PRO A O 1
ATOM 709 N N . PRO A 1 94 ? 9.046 -16.297 15.759 1.00 58.91 94 PRO A N 1
ATOM 710 C CA . PRO A 1 94 ? 7.930 -17.224 15.818 1.00 58.91 94 PRO A CA 1
ATOM 711 C C . PRO A 1 94 ? 7.292 -17.249 14.431 1.00 58.91 94 PRO A C 1
ATOM 713 O O . PRO A 1 94 ? 7.268 -16.185 13.788 1.00 58.91 94 PRO A O 1
ATOM 716 N N . PRO A 1 95 ? 6.875 -18.435 13.936 1.00 57.69 95 PRO A N 1
ATOM 717 C CA . PRO A 1 95 ? 6.142 -18.522 12.683 1.00 57.69 95 PRO A CA 1
ATOM 718 C C . PRO A 1 95 ? 5.190 -17.338 12.650 1.00 57.69 95 PRO A C 1
ATOM 720 O O . PRO A 1 95 ? 4.508 -17.095 13.647 1.00 57.69 95 PRO A O 1
ATOM 723 N N . GLN A 1 96 ? 5.240 -16.524 11.592 1.00 49.91 96 GLN A N 1
ATOM 724 C CA . GLN A 1 96 ? 4.195 -15.534 11.401 1.00 49.91 96 GLN A CA 1
ATOM 725 C C . GLN A 1 96 ? 2.945 -16.363 11.155 1.00 49.91 96 GLN A C 1
ATOM 727 O O . GLN A 1 96 ? 2.663 -16.735 10.019 1.00 49.91 96 GLN A O 1
ATOM 732 N N . GLU A 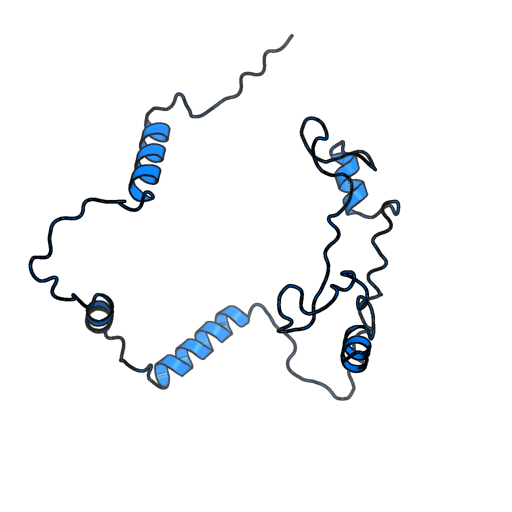1 97 ? 2.304 -16.766 12.256 1.00 53.41 97 GLU A N 1
ATOM 733 C CA . GLU A 1 97 ? 0.981 -17.337 12.278 1.00 53.41 97 GLU A CA 1
ATOM 734 C C . GLU A 1 97 ? 0.182 -16.381 11.422 1.00 53.41 97 GLU A C 1
ATOM 736 O O . GLU A 1 97 ? 0.220 -15.165 11.654 1.00 53.41 97 GLU A O 1
ATOM 741 N N . GLU A 1 98 ? -0.400 -16.924 10.352 1.00 54.75 98 GLU A N 1
ATOM 742 C CA . GLU A 1 98 ? -1.356 -16.227 9.509 1.00 54.75 98 GLU A CA 1
ATOM 743 C C . GLU A 1 98 ? -2.157 -15.335 10.433 1.00 54.75 98 GLU A C 1
ATOM 745 O O . GLU A 1 98 ? -2.779 -15.869 11.351 1.00 54.75 98 GLU A O 1
ATOM 750 N N . VAL A 1 99 ? -2.006 -14.009 10.300 1.00 55.19 99 VAL A N 1
ATOM 751 C CA . VAL A 1 99 ? -2.611 -13.059 11.232 1.00 55.19 99 VAL A CA 1
ATOM 752 C C . VAL A 1 99 ? -4.079 -13.419 11.248 1.00 55.19 99 VAL A C 1
ATOM 754 O O . VAL A 1 99 ? -4.792 -13.123 10.285 1.00 55.19 99 VAL A O 1
ATOM 757 N N . LYS A 1 100 ? -4.498 -14.157 12.282 1.00 53.78 100 LYS A N 1
ATOM 758 C CA . LYS A 1 100 ? -5.855 -14.657 12.363 1.00 53.78 100 LYS A CA 1
ATOM 759 C C . LYS A 1 100 ? -6.667 -13.390 12.343 1.00 53.78 100 LYS A C 1
ATOM 761 O O . LYS A 1 100 ? -6.475 -12.525 13.200 1.00 53.78 100 LYS A O 1
ATOM 766 N N . LYS A 1 101 ? -7.495 -13.253 11.306 1.00 55.22 101 LYS A N 1
ATOM 767 C CA . LYS A 1 101 ? -8.260 -12.033 11.019 1.00 55.22 101 LYS A CA 1
ATOM 768 C C . LYS A 1 101 ? -9.015 -11.537 12.264 1.00 55.22 101 LYS A C 1
ATOM 770 O O . LYS A 1 101 ? -9.317 -10.357 12.369 1.00 55.22 101 LYS A O 1
ATOM 775 N N . GLU A 1 102 ? -9.255 -12.437 13.216 1.00 56.06 102 GLU A N 1
ATOM 776 C CA . GLU A 1 102 ? -10.099 -12.253 14.386 1.00 56.06 102 GLU A CA 1
ATOM 777 C C . GLU A 1 102 ? -9.352 -12.175 15.727 1.00 56.06 102 GLU A C 1
ATOM 779 O O . GLU A 1 102 ? -9.986 -11.898 16.744 1.00 56.06 102 GLU A O 1
ATOM 784 N N . GLU A 1 103 ? -8.025 -12.363 15.783 1.00 65.81 103 GLU A N 1
ATOM 785 C CA . GLU A 1 103 ? -7.325 -12.142 17.054 1.00 65.81 103 GLU A CA 1
ATOM 786 C C . GLU A 1 103 ? -7.193 -10.631 17.344 1.00 65.81 103 GLU A C 1
ATOM 788 O O . GLU A 1 103 ? -6.869 -9.840 16.448 1.00 65.81 103 GLU A O 1
ATOM 793 N N . PRO A 1 104 ? -7.443 -10.181 18.592 1.00 72.44 104 PRO A N 1
ATOM 794 C CA . PRO A 1 104 ? -7.421 -8.770 18.964 1.00 72.44 104 PRO A CA 1
ATOM 795 C C . PRO A 1 104 ? -5.980 -8.253 19.068 1.00 72.44 104 PRO A C 1
ATOM 797 O O . PRO A 1 104 ? -5.465 -7.971 20.156 1.00 72.44 104 PRO A O 1
ATOM 800 N N . ASN A 1 105 ? -5.322 -8.102 17.922 1.00 85.50 105 ASN A N 1
ATOM 801 C CA . ASN A 1 105 ? -4.009 -7.487 17.827 1.00 85.50 105 ASN A CA 1
ATOM 802 C C . ASN A 1 105 ? -4.104 -5.964 18.091 1.00 85.50 105 ASN A C 1
ATOM 804 O O . ASN A 1 105 ? -5.181 -5.357 18.094 1.00 85.50 105 ASN A O 1
ATOM 808 N N . VAL A 1 106 ? -2.963 -5.321 18.346 1.00 91.31 106 VAL A N 1
ATOM 809 C CA . VAL A 1 106 ? -2.923 -3.875 18.634 1.00 91.31 106 VAL A CA 1
ATOM 810 C C . VAL A 1 106 ? -3.424 -3.045 17.444 1.00 91.31 106 VAL A C 1
ATOM 812 O O . VAL A 1 106 ? -4.106 -2.044 17.651 1.00 91.31 106 VAL A O 1
ATOM 815 N N . GLY A 1 107 ? -3.148 -3.474 16.209 1.00 91.06 107 GLY A N 1
ATOM 816 C CA . GLY A 1 107 ? -3.591 -2.789 14.990 1.00 91.06 107 GLY A CA 1
ATOM 817 C C . GLY A 1 107 ? -5.114 -2.750 14.850 1.00 91.06 107 GLY A C 1
ATOM 818 O O . GLY A 1 107 ? -5.683 -1.680 14.680 1.00 91.06 107 GLY A O 1
ATOM 819 N N . ASN A 1 108 ? -5.778 -3.887 15.030 1.00 90.06 108 ASN A N 1
ATOM 820 C CA . ASN A 1 108 ? -7.225 -4.066 15.008 1.00 90.06 108 ASN A CA 1
ATOM 821 C C . ASN A 1 108 ? -7.877 -3.173 16.065 1.00 90.06 108 ASN A C 1
ATOM 823 O O . ASN A 1 108 ? -8.816 -2.447 15.761 1.00 90.06 108 ASN A O 1
ATOM 827 N N . LYS A 1 109 ? -7.315 -3.121 17.283 1.00 91.50 109 LYS A N 1
ATOM 828 C CA . LYS A 1 109 ? -7.797 -2.212 18.339 1.00 91.50 109 LYS A CA 1
ATOM 829 C C . LYS A 1 109 ? -7.708 -0.740 17.932 1.00 91.50 109 LYS A C 1
ATOM 831 O O . LYS A 1 109 ? -8.601 0.035 18.264 1.00 91.50 109 LYS A O 1
ATOM 836 N N . LEU A 1 110 ? -6.633 -0.337 17.254 1.00 93.56 110 LEU A N 1
ATOM 837 C CA . LEU A 1 110 ? -6.475 1.035 16.767 1.00 93.56 110 LEU A CA 1
ATOM 838 C C . LEU A 1 110 ? -7.448 1.342 15.625 1.00 93.56 110 LEU A C 1
ATOM 840 O O . LEU A 1 110 ? -8.082 2.392 15.649 1.00 93.56 110 LEU A O 1
ATOM 844 N N . LEU A 1 111 ? -7.616 0.420 14.678 1.00 92.69 111 LEU A N 1
ATOM 845 C CA . LEU A 1 111 ? -8.565 0.561 13.575 1.00 92.69 111 LEU A CA 1
ATOM 846 C C . LEU A 1 111 ? -10.006 0.679 14.091 1.00 92.69 111 LEU A C 1
ATOM 848 O O . LEU A 1 111 ? -10.713 1.608 13.704 1.00 92.69 111 LEU A O 1
ATOM 852 N N . SER A 1 112 ? -10.410 -0.161 15.049 1.00 91.31 112 SER A N 1
ATOM 853 C CA . SER A 1 112 ? -11.736 -0.070 15.673 1.00 91.31 112 SER A CA 1
ATOM 854 C C . SER A 1 112 ? -11.972 1.251 16.399 1.00 91.31 112 SER A C 1
ATOM 856 O O . SER A 1 112 ? -13.068 1.800 16.328 1.00 91.31 112 SER A O 1
ATOM 858 N N . LYS A 1 113 ? -10.946 1.824 17.043 1.00 94.19 113 LYS A N 1
ATOM 859 C CA . LYS A 1 113 ? -11.047 3.167 17.646 1.00 94.19 113 LYS A CA 1
ATOM 860 C C . LYS A 1 113 ? -11.249 4.278 16.615 1.00 94.19 113 LYS A C 1
ATOM 862 O O . LYS A 1 113 ? -11.823 5.305 16.957 1.00 94.19 113 LYS A O 1
ATOM 867 N N . MET A 1 114 ? -10.795 4.073 15.381 1.00 93.19 114 MET A N 1
ATOM 868 C CA . MET A 1 114 ? -11.001 4.999 14.263 1.00 93.19 114 MET A CA 1
ATOM 869 C C . MET A 1 114 ? -12.323 4.751 13.521 1.00 93.19 114 MET A C 1
ATOM 871 O O . MET A 1 114 ? -12.581 5.400 12.512 1.00 93.19 114 MET A O 1
ATOM 875 N N . GLY A 1 115 ? -13.164 3.835 14.015 1.00 91.44 115 GLY A N 1
ATOM 876 C CA . GLY A 1 115 ? -14.472 3.526 13.439 1.00 91.44 115 GLY A CA 1
ATOM 877 C C . GLY A 1 115 ? -14.465 2.414 12.391 1.00 91.44 115 GLY A C 1
ATOM 878 O O . GLY A 1 115 ? -15.517 2.128 11.833 1.00 91.44 115 GLY A O 1
ATOM 879 N N . TRP A 1 116 ? -13.325 1.763 12.134 1.00 92.38 116 TRP A N 1
ATOM 880 C CA . TRP A 1 116 ? -13.279 0.609 11.234 1.00 92.38 116 TRP A CA 1
ATOM 881 C C . TRP A 1 116 ? -13.853 -0.647 11.903 1.00 92.38 116 TRP A C 1
ATOM 883 O O . TRP A 1 116 ? -13.489 -0.985 13.034 1.00 92.38 116 TRP A O 1
ATOM 893 N N . GLN A 1 117 ? -14.723 -1.361 11.195 1.00 88.44 117 GLN A N 1
ATOM 894 C CA . GLN A 1 117 ? -15.360 -2.584 11.679 1.00 88.44 117 GLN A CA 1
ATOM 895 C C . GLN A 1 117 ? -14.710 -3.828 11.067 1.00 88.44 117 GLN A C 1
ATOM 897 O O . GLN A 1 117 ? -14.291 -3.832 9.910 1.00 88.44 117 GLN A O 1
ATOM 902 N N . SER A 1 118 ? -14.620 -4.905 11.856 1.00 85.06 118 SER A N 1
ATOM 903 C CA . SER A 1 118 ? -14.041 -6.165 11.380 1.00 85.06 118 SER A CA 1
ATOM 904 C C . SER A 1 118 ? -14.837 -6.701 10.191 1.00 85.06 118 SER A C 1
ATOM 906 O O . SER A 1 118 ? -16.059 -6.810 10.259 1.00 85.06 118 SER A O 1
ATOM 908 N N . GLY A 1 119 ? -14.137 -7.042 9.109 1.00 85.12 119 GLY A N 1
ATOM 909 C CA . GLY A 1 119 ? -14.741 -7.540 7.872 1.00 85.12 119 GLY A CA 1
ATOM 910 C C . GLY A 1 119 ? -15.160 -6.455 6.876 1.00 85.12 119 GLY A C 1
ATOM 911 O O . GLY A 1 119 ? -15.516 -6.798 5.751 1.00 85.12 119 GLY A O 1
ATOM 912 N N . GLU A 1 120 ? -15.070 -5.170 7.233 1.00 89.00 120 GLU A N 1
ATOM 913 C CA . GLU A 1 120 ? -15.372 -4.068 6.318 1.00 89.00 120 GLU A CA 1
ATOM 914 C C . GLU A 1 120 ? -14.129 -3.612 5.537 1.00 89.00 120 GLU A C 1
ATOM 916 O O . GLU A 1 120 ? -12.992 -3.644 6.023 1.00 89.00 120 GLU A O 1
ATOM 921 N N . GLY A 1 121 ? -14.345 -3.169 4.301 1.00 91.31 121 GLY A N 1
ATOM 922 C CA . GLY A 1 121 ? -13.341 -2.464 3.518 1.00 91.31 121 GLY A CA 1
ATOM 923 C C . GLY A 1 121 ? -12.975 -1.110 4.124 1.00 91.31 121 GLY A C 1
ATOM 924 O O . GLY A 1 121 ? -13.785 -0.456 4.768 1.00 91.31 121 GLY A O 1
ATOM 925 N N . LEU A 1 122 ? -11.747 -0.645 3.902 1.00 92.25 122 LEU A N 1
ATOM 926 C CA . LEU A 1 122 ? -11.366 0.731 4.239 1.00 92.25 122 LEU A CA 1
ATOM 927 C C . LEU A 1 122 ? -11.838 1.701 3.144 1.00 92.25 122 LEU A 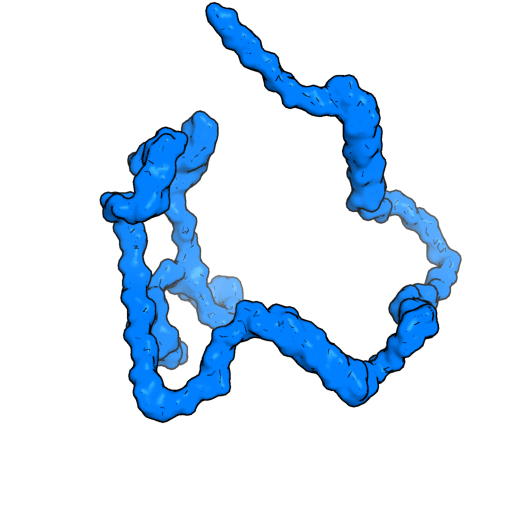C 1
ATOM 929 O O . LEU A 1 122 ? -11.793 1.368 1.967 1.00 92.25 122 LEU A O 1
ATOM 933 N N . GLY A 1 123 ? -12.233 2.921 3.501 1.00 91.94 123 GLY A N 1
ATOM 934 C CA . GLY A 1 123 ? -12.664 3.954 2.549 1.00 91.94 123 GLY A CA 1
ATOM 935 C C . GLY A 1 123 ? -13.863 4.733 3.080 1.00 91.94 123 GLY A C 1
ATOM 936 O O . GLY A 1 123 ? -14.459 4.334 4.074 1.00 91.94 123 GLY A O 1
ATOM 937 N N . ALA A 1 124 ? -14.228 5.842 2.432 1.00 89.75 124 ALA A N 1
ATOM 938 C CA . ALA A 1 124 ? -15.325 6.697 2.909 1.00 89.75 124 ALA A CA 1
ATOM 939 C C . ALA A 1 124 ? -16.678 5.962 2.962 1.00 89.75 124 ALA A C 1
ATOM 941 O O . ALA A 1 124 ? -17.478 6.211 3.856 1.00 89.75 124 ALA A O 1
ATOM 942 N N . ASN A 1 125 ? -16.889 5.039 2.020 1.00 90.38 125 ASN A N 1
ATOM 943 C CA . ASN A 1 125 ? -18.080 4.195 1.917 1.00 90.38 125 ASN A CA 1
ATOM 944 C C . ASN A 1 125 ? -17.748 2.699 2.093 1.00 90.38 125 ASN A C 1
ATOM 946 O O . ASN A 1 125 ? -18.469 1.855 1.571 1.00 90.38 125 ASN A O 1
ATOM 950 N N . GLY A 1 126 ? -16.600 2.366 2.696 1.00 89.38 126 GLY A N 1
ATOM 951 C CA . GLY A 1 126 ? -16.145 0.973 2.800 1.00 89.38 126 GLY A CA 1
ATOM 952 C C . GLY A 1 126 ? -15.775 0.314 1.459 1.00 89.38 126 GLY A C 1
ATOM 953 O O . GLY A 1 126 ? -15.775 -0.905 1.344 1.00 89.38 126 GLY A O 1
ATOM 954 N N . GLU A 1 127 ? -15.460 1.110 0.430 1.00 92.62 127 GLU A N 1
ATOM 955 C CA . GLU A 1 127 ? -15.199 0.644 -0.947 1.00 92.62 127 GLU A CA 1
ATOM 956 C C . GLU A 1 127 ? -13.901 -0.164 -1.120 1.00 92.62 127 GLU A C 1
ATOM 958 O O . GLU A 1 127 ? -13.697 -0.832 -2.136 1.00 92.62 127 GLU A O 1
ATOM 963 N N . GLY A 1 128 ? -12.994 -0.093 -0.147 1.00 93.50 128 GLY A N 1
ATOM 964 C CA . GLY A 1 128 ? -11.757 -0.855 -0.160 1.00 93.50 128 GLY A CA 1
ATOM 965 C C . GLY A 1 128 ? -11.995 -2.353 -0.012 1.00 93.50 128 GLY A C 1
ATOM 966 O O . GLY A 1 128 ? -13.037 -2.832 0.421 1.00 93.50 128 GLY A O 1
ATOM 967 N N . ARG A 1 129 ? -10.979 -3.141 -0.352 1.00 91.19 129 ARG A N 1
ATOM 968 C CA . ARG A 1 129 ? -11.051 -4.596 -0.197 1.00 91.19 129 ARG A CA 1
ATOM 969 C C . ARG A 1 129 ? -10.903 -4.979 1.274 1.00 91.19 129 ARG A C 1
ATOM 971 O O . ARG A 1 129 ? -9.912 -4.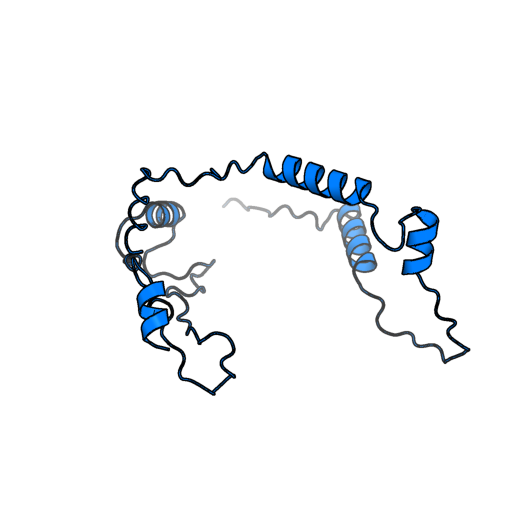612 1.898 1.00 91.19 129 ARG A O 1
ATOM 978 N N . ALA A 1 130 ? -11.846 -5.765 1.789 1.00 89.44 130 ALA A N 1
ATOM 979 C CA . ALA A 1 130 ? -11.760 -6.352 3.128 1.00 89.44 130 ALA A CA 1
ATOM 980 C C . ALA A 1 130 ? -10.729 -7.493 3.202 1.00 89.44 130 ALA A C 1
ATOM 982 O O . ALA A 1 130 ? -10.080 -7.703 4.225 1.00 89.44 130 ALA A O 1
ATOM 983 N N . GLU A 1 131 ? -10.557 -8.238 2.105 1.00 87.94 131 GLU A N 1
ATOM 984 C CA . GLU A 1 131 ? -9.624 -9.361 2.051 1.00 87.94 131 GLU A CA 1
ATOM 985 C C . GLU A 1 131 ? -8.261 -8.978 1.454 1.00 87.94 131 GLU A C 1
ATOM 987 O O . GLU A 1 131 ? -8.214 -8.293 0.422 1.00 87.94 131 GLU A O 1
ATOM 992 N N . PRO A 1 132 ? -7.151 -9.488 2.025 1.00 87.19 132 PRO A N 1
ATOM 993 C CA . PRO A 1 132 ? -5.822 -9.331 1.447 1.00 87.19 132 PRO A CA 1
ATOM 994 C C . PRO A 1 132 ? -5.717 -9.876 0.018 1.00 87.19 132 PRO A C 1
ATOM 996 O O . PRO A 1 132 ? -6.401 -10.822 -0.383 1.00 87.19 132 PRO A O 1
ATOM 999 N N . ILE A 1 133 ? -4.799 -9.303 -0.759 1.00 89.44 133 ILE A N 1
ATOM 1000 C CA . ILE A 1 133 ? -4.506 -9.779 -2.112 1.00 89.44 133 ILE A CA 1
ATOM 1001 C C . ILE A 1 133 ? -3.625 -11.024 -2.024 1.00 89.44 133 ILE A C 1
ATOM 1003 O O . ILE A 1 133 ? -2.504 -10.959 -1.525 1.00 89.44 133 ILE A O 1
ATOM 1007 N N . LYS A 1 134 ? -4.116 -12.149 -2.547 1.00 86.19 134 LYS A N 1
ATOM 1008 C CA . LYS A 1 134 ? -3.323 -13.374 -2.675 1.00 86.19 134 LYS A CA 1
ATOM 1009 C C . LYS A 1 134 ? -2.333 -13.220 -3.824 1.00 86.19 134 LYS A C 1
ATOM 1011 O O . LYS A 1 134 ? -2.729 -12.866 -4.934 1.00 86.19 134 LYS A O 1
ATOM 1016 N N . VAL A 1 135 ? -1.062 -13.500 -3.560 1.00 86.25 135 VAL A N 1
ATOM 1017 C CA . VAL A 1 135 ? 0.007 -13.458 -4.564 1.00 86.25 135 VAL A CA 1
ATOM 1018 C C . VAL A 1 135 ? 0.687 -14.818 -4.665 1.00 86.25 135 VAL A C 1
ATOM 1020 O O . VAL A 1 135 ? 0.691 -15.599 -3.714 1.00 86.25 135 VAL A O 1
ATOM 1023 N N . GLN A 1 136 ? 1.235 -15.113 -5.840 1.00 86.69 136 GLN A N 1
ATOM 1024 C CA . GLN A 1 136 ? 2.007 -16.325 -6.083 1.00 86.69 136 GLN A CA 1
ATOM 1025 C C . GLN A 1 136 ? 3.493 -15.976 -6.177 1.00 86.69 136 GLN A C 1
ATOM 1027 O O . GLN A 1 136 ? 3.874 -14.992 -6.811 1.00 86.69 136 GLN A O 1
ATOM 1032 N N . GLN A 1 137 ? 4.332 -16.782 -5.541 1.00 83.88 137 GLN A N 1
ATOM 1033 C CA . GLN A 1 137 ? 5.779 -16.700 -5.590 1.00 83.88 137 GLN A CA 1
ATOM 1034 C C . GLN A 1 137 ? 6.329 -17.699 -6.610 1.00 83.88 137 GLN A C 1
ATOM 1036 O O . GLN A 1 137 ? 5.933 -18.862 -6.637 1.00 83.88 137 GLN A O 1
ATOM 1041 N N . PHE A 1 138 ? 7.276 -17.240 -7.422 1.00 85.31 138 PHE A N 1
ATOM 1042 C CA . PHE A 1 138 ? 7.985 -18.056 -8.404 1.00 85.31 138 PHE A CA 1
ATOM 1043 C C . PHE A 1 138 ? 9.439 -18.259 -7.984 1.00 85.31 138 PHE A C 1
ATOM 1045 O O . PHE A 1 138 ? 9.969 -17.528 -7.141 1.00 85.31 138 PHE A O 1
ATOM 1052 N N . GLU A 1 139 ? 10.081 -19.261 -8.576 1.00 82.38 139 GLU A N 1
ATOM 1053 C CA . GLU A 1 139 ? 11.512 -19.479 -8.408 1.00 82.38 139 GLU A CA 1
ATOM 1054 C C . GLU A 1 139 ? 12.325 -18.339 -9.037 1.00 82.38 139 GLU A C 1
ATOM 1056 O O . GLU A 1 139 ? 11.889 -17.667 -9.979 1.00 82.38 139 GLU A O 1
ATOM 1061 N N . ALA A 1 140 ? 13.523 -18.099 -8.504 1.00 82.38 140 ALA A N 1
ATOM 1062 C CA . ALA A 1 140 ? 14.419 -17.095 -9.051 1.00 82.38 140 ALA A CA 1
ATOM 1063 C C . ALA A 1 140 ? 14.733 -17.418 -10.521 1.00 82.38 140 ALA A C 1
ATOM 1065 O O . ALA A 1 140 ? 15.201 -18.507 -10.834 1.00 82.38 140 ALA A O 1
ATOM 1066 N N . ARG A 1 141 ? 14.519 -16.439 -11.411 1.00 85.12 141 ARG A N 1
ATOM 1067 C CA . ARG A 1 141 ? 14.725 -16.549 -12.871 1.00 85.12 141 ARG A CA 1
ATOM 1068 C C . ARG A 1 141 ? 13.749 -17.475 -13.609 1.00 85.12 141 ARG A C 1
ATOM 1070 O O . ARG A 1 141 ? 13.959 -17.715 -14.796 1.00 85.12 141 ARG A O 1
ATOM 1077 N N . ALA A 1 142 ? 12.677 -17.942 -12.971 1.00 85.12 142 ALA A N 1
ATOM 1078 C CA . ALA A 1 142 ? 11.607 -18.615 -13.698 1.00 85.12 142 ALA A CA 1
ATOM 1079 C C . ALA A 1 142 ? 10.980 -17.653 -14.725 1.00 85.12 142 ALA A C 1
ATOM 1081 O O . ALA A 1 142 ? 10.649 -16.508 -14.405 1.00 85.12 142 ALA A O 1
ATOM 1082 N N . GLY A 1 143 ? 10.829 -18.117 -15.967 1.00 86.00 143 GLY A N 1
ATOM 1083 C CA . GLY A 1 143 ? 10.103 -17.380 -16.997 1.00 86.00 143 GLY A CA 1
ATOM 1084 C C . GLY A 1 143 ? 8.614 -17.282 -16.660 1.00 86.00 143 GLY A C 1
ATOM 1085 O O . GLY A 1 143 ? 8.047 -18.174 -16.025 1.00 86.00 143 GLY A O 1
ATOM 1086 N N . LEU A 1 144 ? 7.956 -16.211 -17.108 1.00 85.38 144 LEU A N 1
ATOM 1087 C CA . LEU A 1 144 ? 6.503 -16.085 -16.983 1.00 85.38 144 LEU A CA 1
ATOM 1088 C C . LEU A 1 144 ? 5.829 -17.256 -17.716 1.00 85.38 144 LEU A C 1
ATOM 1090 O O . LEU A 1 144 ? 6.079 -17.474 -18.898 1.00 85.38 144 LEU A O 1
ATOM 1094 N N . GLY A 1 145 ? 5.010 -18.029 -17.001 1.00 86.75 145 GLY A N 1
ATOM 1095 C CA . GLY A 1 145 ? 4.342 -19.223 -17.532 1.00 86.75 145 GLY A CA 1
ATOM 1096 C C . GLY A 1 145 ? 5.195 -20.499 -17.577 1.00 86.75 145 GLY A C 1
ATOM 1097 O O . GLY A 1 145 ? 4.657 -21.554 -17.895 1.00 86.75 145 GLY A O 1
ATOM 1098 N N . ALA A 1 146 ? 6.486 -20.443 -17.230 1.00 84.12 146 ALA A N 1
ATOM 1099 C CA . ALA A 1 146 ? 7.363 -21.620 -17.240 1.00 84.12 146 ALA A CA 1
ATOM 1100 C C . ALA A 1 146 ? 7.105 -22.575 -16.062 1.00 84.12 146 ALA A C 1
ATOM 1102 O O . ALA A 1 146 ? 7.370 -23.770 -16.160 1.00 84.12 146 ALA A O 1
ATOM 1103 N N . SER A 1 147 ? 6.591 -22.058 -14.945 1.00 80.56 147 SER A N 1
ATOM 1104 C CA . SER A 1 147 ? 6.259 -22.852 -13.764 1.00 80.56 147 SER A CA 1
ATOM 1105 C C . SER A 1 147 ? 4.974 -22.365 -13.107 1.00 80.56 147 SER A C 1
ATOM 1107 O O . SER A 1 147 ? 4.536 -21.227 -13.298 1.00 80.56 147 SER A O 1
ATOM 1109 N N . LYS A 1 148 ? 4.337 -23.252 -12.336 1.00 80.69 148 LYS A N 1
ATOM 1110 C CA . LYS A 1 148 ? 3.176 -22.892 -11.525 1.00 80.69 148 LYS A CA 1
ATOM 1111 C C . LYS A 1 148 ? 3.654 -22.061 -10.338 1.00 80.69 148 LYS A C 1
ATOM 1113 O O . LYS A 1 148 ? 4.521 -22.496 -9.584 1.00 80.69 148 LYS A O 1
ATOM 1118 N N . GLY A 1 149 ? 3.068 -20.880 -10.175 1.00 80.69 149 GLY A N 1
ATOM 1119 C CA . GLY A 1 149 ? 3.319 -20.041 -9.017 1.00 80.69 149 GLY A CA 1
ATOM 1120 C C . GLY A 1 149 ? 2.885 -20.752 -7.740 1.00 80.69 149 GLY A C 1
ATOM 1121 O O . GLY A 1 149 ? 1.848 -21.418 -7.687 1.00 80.69 149 GLY A O 1
ATOM 1122 N N . VAL A 1 150 ? 3.703 -20.625 -6.711 1.00 82.56 150 VAL A N 1
ATOM 1123 C CA . VAL A 1 150 ? 3.474 -21.232 -5.407 1.00 82.56 150 VAL A CA 1
ATOM 1124 C C . VAL A 1 150 ? 2.825 -20.207 -4.488 1.00 82.56 150 VAL A C 1
ATOM 1126 O O . VAL A 1 150 ? 3.112 -19.022 -4.600 1.00 82.56 150 VAL A O 1
ATOM 1129 N N . GLU A 1 151 ? 1.940 -20.618 -3.585 1.00 81.00 151 GLU A N 1
ATOM 1130 C CA . GLU A 1 151 ? 1.310 -19.681 -2.652 1.00 81.00 151 GLU A CA 1
ATOM 1131 C C . GLU A 1 151 ? 2.356 -18.875 -1.864 1.00 81.00 151 GLU A C 1
ATOM 1133 O O . GLU A 1 151 ? 3.296 -19.431 -1.278 1.00 81.00 151 GLU A O 1
ATOM 1138 N N . ALA A 1 152 ? 2.191 -17.550 -1.849 1.00 74.06 152 ALA A N 1
ATOM 1139 C CA . ALA A 1 152 ? 3.008 -16.680 -1.024 1.00 74.06 152 ALA A CA 1
ATOM 1140 C C . ALA A 1 152 ? 2.738 -16.974 0.453 1.00 74.06 152 ALA A C 1
ATOM 1142 O O . ALA A 1 152 ? 1.695 -16.622 0.987 1.00 74.06 152 ALA A O 1
ATOM 1143 N N . GLY A 1 153 ? 3.695 -17.648 1.088 1.00 75.31 153 GLY A N 1
ATOM 1144 C CA . GLY A 1 153 ? 3.550 -18.133 2.457 1.00 75.31 153 GLY A CA 1
ATOM 1145 C C . GLY A 1 153 ? 3.926 -19.600 2.640 1.00 75.31 153 GLY A C 1
ATOM 1146 O O . GLY A 1 153 ? 4.268 -19.968 3.756 1.00 75.31 153 GLY A O 1
ATOM 1147 N N . ARG A 1 154 ? 4.000 -20.416 1.570 1.00 76.06 154 ARG A N 1
ATOM 1148 C CA . ARG A 1 154 ? 4.383 -21.850 1.662 1.00 76.06 154 ARG A CA 1
ATOM 1149 C C . ARG A 1 154 ? 5.681 -22.089 2.438 1.00 76.06 154 ARG A C 1
ATOM 1151 O O . ARG A 1 154 ? 5.830 -23.096 3.113 1.00 76.06 154 ARG A O 1
ATOM 1158 N N . TRP A 1 155 ? 6.639 -21.180 2.295 1.00 75.44 155 TRP A N 1
ATOM 1159 C CA . TRP A 1 155 ? 7.930 -21.229 2.986 1.00 75.44 155 TRP A CA 1
ATOM 1160 C C . TRP A 1 155 ? 8.053 -20.158 4.073 1.00 75.44 155 TRP A C 1
ATOM 1162 O O . TRP A 1 155 ? 9.162 -19.762 4.431 1.00 75.44 155 TRP A O 1
ATOM 1172 N N . SER A 1 156 ? 6.929 -19.625 4.549 1.00 71.50 156 SER A N 1
ATOM 1173 C CA . SER A 1 156 ? 6.903 -18.752 5.716 1.00 71.50 156 SER A CA 1
ATOM 1174 C C . SER A 1 156 ? 7.079 -19.603 6.971 1.00 71.50 156 SER A C 1
ATOM 1176 O O . SER A 1 156 ? 6.399 -20.609 7.142 1.00 71.50 156 SER A O 1
ATOM 1178 N N . GLY A 1 157 ? 8.005 -19.206 7.843 1.00 72.50 157 GLY A N 1
ATOM 1179 C CA . GLY A 1 157 ? 8.256 -19.863 9.123 1.00 72.50 157 GLY A CA 1
ATOM 1180 C C . GLY A 1 157 ? 9.697 -20.352 9.318 1.00 72.50 157 GLY A C 1
ATOM 1181 O O . GLY A 1 157 ? 10.526 -20.296 8.401 1.00 72.50 157 GLY A O 1
ATOM 1182 N N . PRO A 1 158 ? 10.027 -20.810 10.538 1.00 73.38 158 PRO A N 1
ATOM 1183 C CA . PRO A 1 158 ? 11.338 -21.354 10.863 1.00 73.38 158 PRO A CA 1
ATOM 1184 C C . PRO A 1 158 ? 11.685 -22.521 9.940 1.00 73.38 158 PRO A C 1
ATOM 1186 O O . PRO A 1 158 ? 10.937 -23.489 9.858 1.00 73.38 158 PRO A O 1
ATOM 1189 N N . GLY A 1 159 ? 12.821 -22.459 9.248 1.00 79.44 159 GLY A N 1
ATOM 1190 C CA . GLY A 1 159 ? 13.215 -23.551 8.353 1.00 79.44 159 GLY A CA 1
ATOM 1191 C C . GLY A 1 159 ? 12.690 -23.430 6.916 1.00 79.44 159 GLY A C 1
ATOM 1192 O O . GLY A 1 159 ? 13.047 -24.248 6.065 1.00 79.44 159 GLY A O 1
ATOM 1193 N N . GLY A 1 160 ? 11.854 -22.428 6.623 1.00 79.25 160 GLY A N 1
ATOM 1194 C CA . GLY A 1 160 ? 11.178 -22.316 5.331 1.00 79.25 160 GLY A CA 1
ATOM 1195 C C . GLY A 1 160 ? 12.140 -22.127 4.155 1.00 79.25 160 GLY A C 1
ATOM 1196 O O . GLY A 1 160 ? 11.975 -22.739 3.104 1.00 79.25 160 GLY A O 1
ATOM 1197 N N . TRP A 1 161 ? 13.222 -21.363 4.324 1.00 72.50 161 TRP A N 1
ATOM 1198 C CA . TRP A 1 161 ? 14.237 -21.225 3.271 1.00 72.50 161 TRP A CA 1
ATOM 1199 C C . TRP A 1 161 ? 15.068 -22.502 3.070 1.00 72.50 161 TRP A C 1
ATOM 1201 O O . TRP A 1 161 ? 15.477 -22.778 1.944 1.00 72.50 161 TRP A O 1
ATOM 1211 N N . GLN A 1 162 ? 15.275 -23.316 4.112 1.00 81.38 162 GLN A N 1
ATOM 1212 C CA . GLN A 1 162 ? 15.925 -24.625 3.989 1.00 81.38 162 GLN A CA 1
ATOM 1213 C C . GLN A 1 162 ? 15.035 -25.638 3.264 1.00 81.38 162 GLN A C 1
ATOM 1215 O O . GLN A 1 162 ? 15.547 -26.433 2.485 1.00 81.38 162 GLN A O 1
ATOM 1220 N N . GLN A 1 163 ? 13.720 -25.619 3.497 1.00 76.56 163 GLN A N 1
ATOM 1221 C CA . GLN A 1 163 ? 12.776 -26.445 2.735 1.00 76.56 163 GLN A CA 1
ATOM 1222 C C . GLN A 1 163 ? 12.710 -26.006 1.272 1.00 76.56 163 GLN A C 1
ATOM 1224 O O . GLN A 1 163 ? 12.735 -26.858 0.395 1.00 76.56 163 GLN A O 1
ATOM 1229 N N . ARG A 1 164 ? 12.764 -24.697 0.992 1.00 80.25 164 ARG A N 1
ATOM 1230 C CA . ARG A 1 164 ? 12.841 -24.178 -0.384 1.00 80.25 164 ARG A CA 1
ATOM 1231 C C . ARG A 1 164 ? 14.029 -24.731 -1.151 1.00 80.25 164 ARG A C 1
ATOM 1233 O O . ARG A 1 164 ? 13.854 -25.148 -2.281 1.00 80.25 164 ARG A O 1
ATOM 1240 N N . GLY A 1 165 ? 15.208 -24.768 -0.535 1.00 76.06 165 GLY A N 1
ATOM 1241 C CA . GLY A 1 165 ? 16.401 -25.322 -1.177 1.00 76.06 165 GLY A CA 1
ATOM 1242 C C . GLY A 1 165 ? 16.369 -26.839 -1.394 1.00 76.06 165 GLY A C 1
ATOM 1243 O O . GLY A 1 165 ? 17.221 -27.338 -2.112 1.00 76.06 165 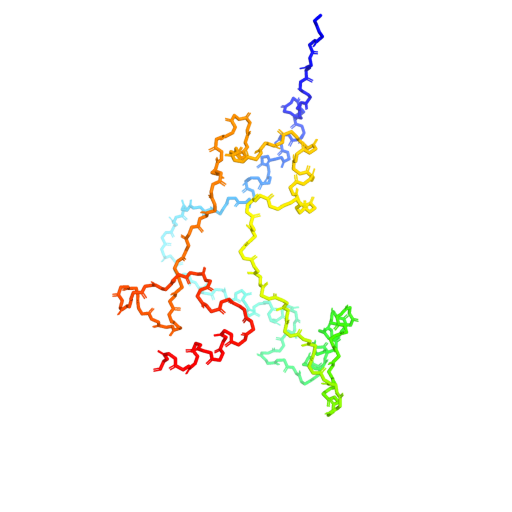GLY A O 1
ATOM 1244 N N . LYS A 1 166 ? 15.433 -27.568 -0.770 1.00 77.19 166 LYS A N 1
ATOM 1245 C CA . LYS A 1 166 ? 15.224 -29.012 -0.990 1.00 77.19 166 LYS A CA 1
ATOM 1246 C C . LYS A 1 166 ? 14.196 -29.311 -2.082 1.00 77.19 166 LYS A C 1
ATOM 1248 O O . LYS A 1 166 ? 14.123 -30.447 -2.530 1.00 77.19 166 LYS A O 1
ATOM 1253 N N . ASP A 1 167 ? 13.377 -28.322 -2.434 1.00 69.62 167 ASP A N 1
ATOM 1254 C CA . ASP A 1 167 ? 12.322 -28.434 -3.444 1.00 69.62 167 ASP A CA 1
ATOM 1255 C C . ASP A 1 167 ? 12.813 -28.076 -4.865 1.00 69.62 167 ASP A C 1
ATOM 1257 O O . ASP A 1 167 ? 12.033 -28.189 -5.811 1.00 69.62 167 ASP A O 1
ATOM 1261 N N . VAL A 1 168 ? 14.067 -27.618 -4.994 1.00 62.47 168 VAL A N 1
ATOM 1262 C CA . VAL A 1 168 ? 14.790 -27.340 -6.253 1.00 62.47 168 VAL A CA 1
ATOM 1263 C C . VAL A 1 168 ? 15.670 -28.535 -6.595 1.00 62.47 168 VAL A C 1
ATOM 1265 O O . VAL A 1 168 ? 15.710 -28.917 -7.783 1.00 62.47 168 VAL A O 1
#

Radius of gyration: 28.48 Å; chains: 1; bounding box: 70×63×60 Å

InterPro domains:
  IPR000467 G-patch domain [PF01585] (105-146)
  IPR000467 G-patch domain [PS50174] (103-149)
  IPR000467 G-patch domain [SM00443] (101-147)

pLDDT: mean 73.02, std 14.75, range [38.94, 94.19]

Secondary structure (DSSP, 8-state):
--------GGG-HHHHHHHHHHHHHHS---------S------HHHHHHHHTT--SS--HHHHHHHHHHHHHHHTT--------TT--PPPPPP------TTS--HHHHHHHHTTPPTTPPSSTTS-S-SSPPP-EE--TTPPTTTSPPEETTTT-STTHHHHHTT--

Organism: NCBI:txid2591691

Sequence (168 aa):
MSNFTIQTNLRDPTVCQAGQRRKAASTPSSSSTPEPASAQYRDRAAERRETYHQPAKPTRADLSALTSSTAAYQGIRTFPSKPSKDRAAPPPPPPQEEVKKEEPNVGNKLLSKMGWQSGEGLGANGEGRAEPIKVQQFEARAGLGASKGVEAGRWSGPGGWQQRGKDV

Foldseek 3Di:
DDDDDDDDCPPPVVVVVVVVVVVVVPDDDDDDDDDDPPPPDDPPVVVCCVVVVPPPDHDPVSVVVVVVVVVVVCVVPPPPPDPDVPPDPDPWDAQPPPPPLPDPDPVVVVCVVVVDDRQFADDPVSPHDNDDDWDFDDDVPQDDVNDDGHTPRCLGGDCSVVVVVVVD